Protein AF-A0A382YLY3-F1 (afdb_monomer_lite)

InterPro domains:
  IPR028974 TSP type-3 repeat [G3DSA:4.10.1080.10] (1-83)
  IPR028974 TSP type-3 repeat [SSF103647] (7-50)

Sequence (84 aa):
PLDASEWADSDGDGVGDNRDVFPGDADETLDTDGDGIGDNGDAYPFDATKWEEEADIVLFVLTAVVVVMLGLLVYTGRKNDSDS

Structure (mmCIF, N/CA/C/O backbone):
data_AF-A0A382YLY3-F1
#
_entry.id   AF-A0A382YLY3-F1
#
loop_
_atom_site.group_PDB
_atom_site.id
_atom_site.type_symbol
_atom_site.label_atom_id
_atom_site.label_alt_id
_atom_site.label_comp_id
_atom_site.label_asym_id
_atom_site.label_entity_id
_atom_site.label_seq_id
_atom_site.pdbx_PDB_ins_code
_atom_site.Cartn_x
_atom_site.Cartn_y
_atom_site.Cartn_z
_atom_site.occupancy
_atom_site.B_iso_or_equiv
_atom_site.auth_seq_id
_atom_site.auth_comp_id
_atom_site.auth_asym_id
_atom_site.auth_atom_id
_atom_site.pdbx_PDB_model_num
ATOM 1 N N . PRO A 1 1 ? 6.764 -6.586 -21.838 1.00 62.91 1 PRO A N 1
ATOM 2 C CA . PRO A 1 1 ? 7.161 -5.167 -21.930 1.00 62.91 1 PRO A CA 1
ATOM 3 C C . PRO A 1 1 ? 6.900 -4.563 -23.323 1.00 62.91 1 PRO A C 1
ATOM 5 O O . PRO A 1 1 ? 7.251 -5.151 -24.354 1.00 62.91 1 PRO A O 1
ATOM 8 N N . LEU A 1 2 ? 6.242 -3.402 -23.358 1.00 69.31 2 LEU A N 1
ATOM 9 C CA . LEU A 1 2 ? 5.850 -2.709 -24.596 1.00 69.31 2 LEU A CA 1
ATOM 10 C C . LEU A 1 2 ? 6.810 -1.568 -24.989 1.00 69.31 2 LEU A C 1
ATOM 12 O O . LEU A 1 2 ? 6.678 -1.025 -26.090 1.00 69.31 2 LEU A O 1
ATOM 16 N N . ASP A 1 3 ? 7.783 -1.227 -24.139 1.00 77.00 3 ASP A N 1
ATOM 17 C CA . ASP A 1 3 ? 8.832 -0.237 -24.412 1.00 77.00 3 ASP A CA 1
ATOM 18 C C . ASP A 1 3 ? 10.166 -0.915 -24.798 1.00 77.00 3 ASP A C 1
ATOM 20 O O . ASP A 1 3 ? 10.547 -1.954 -24.267 1.00 77.00 3 ASP A O 1
ATOM 24 N N . ALA A 1 4 ? 10.917 -0.318 -25.728 1.00 80.44 4 ALA A N 1
ATOM 25 C CA . ALA A 1 4 ? 12.224 -0.828 -26.157 1.00 80.44 4 ALA A CA 1
ATOM 26 C C . ALA A 1 4 ? 13.342 -0.650 -25.107 1.00 80.44 4 ALA A C 1
ATOM 28 O O . ALA A 1 4 ? 14.422 -1.224 -25.261 1.00 80.44 4 ALA A O 1
ATOM 29 N N . SER A 1 5 ? 13.117 0.180 -24.086 1.00 84.88 5 SER A N 1
ATOM 30 C CA . SER A 1 5 ? 14.022 0.403 -22.953 1.00 84.88 5 SER A CA 1
ATOM 31 C C . SER A 1 5 ? 13.770 -0.539 -21.772 1.00 84.88 5 SER A C 1
ATOM 33 O O . SER A 1 5 ? 14.585 -0.585 -20.849 1.00 84.88 5 SER A O 1
ATOM 35 N N . GLU A 1 6 ? 12.674 -1.293 -21.805 1.00 87.56 6 GLU A N 1
ATOM 36 C CA . GLU A 1 6 ? 12.319 -2.284 -20.796 1.00 87.56 6 GLU A CA 1
ATOM 37 C C . GLU A 1 6 ? 13.036 -3.613 -21.061 1.00 87.56 6 GLU A C 1
ATOM 39 O O . GLU A 1 6 ? 13.230 -4.023 -22.210 1.00 87.56 6 GLU A O 1
ATOM 44 N N . TRP A 1 7 ? 13.464 -4.288 -19.993 1.00 87.38 7 TRP A N 1
ATOM 45 C CA . TRP A 1 7 ? 14.049 -5.625 -20.086 1.00 87.38 7 TRP A CA 1
ATOM 46 C C . TRP A 1 7 ? 13.240 -6.598 -19.247 1.00 87.38 7 TRP A C 1
ATOM 48 O O . TRP A 1 7 ? 12.902 -6.272 -18.119 1.00 87.38 7 TRP A O 1
ATOM 58 N N 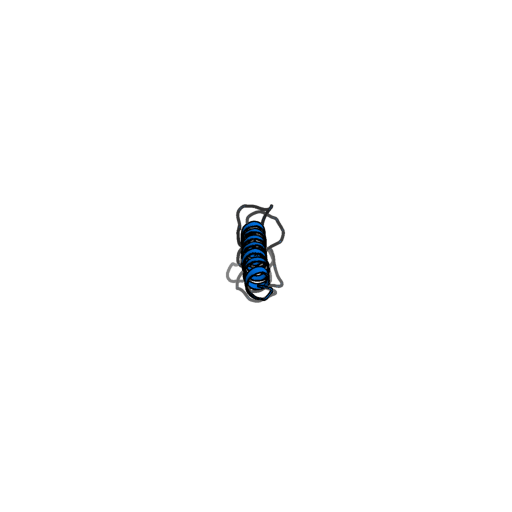. ALA A 1 8 ? 12.983 -7.780 -19.821 1.00 89.38 8 ALA A N 1
ATOM 59 C CA . ALA A 1 8 ? 12.108 -8.808 -19.254 1.00 89.38 8 ALA A CA 1
ATOM 60 C C . ALA A 1 8 ? 10.723 -8.271 -18.830 1.00 89.38 8 ALA A C 1
ATOM 62 O O . ALA A 1 8 ? 10.421 -7.097 -18.998 1.00 89.38 8 ALA A O 1
ATOM 63 N N . ASP A 1 9 ? 9.837 -9.188 -18.485 1.00 92.75 9 ASP A N 1
ATOM 64 C CA . ASP A 1 9 ? 8.460 -8.953 -18.038 1.00 92.75 9 ASP A CA 1
ATOM 65 C C . ASP A 1 9 ? 8.059 -10.286 -17.413 1.00 92.75 9 ASP A C 1
ATOM 67 O O . ASP A 1 9 ? 7.623 -11.221 -18.100 1.00 92.75 9 ASP A O 1
ATOM 71 N N . SER A 1 10 ? 8.523 -10.458 -16.182 1.00 94.25 10 SER A N 1
ATOM 72 C CA . SER A 1 10 ? 8.629 -11.749 -15.512 1.00 94.25 10 SER A CA 1
ATOM 73 C C . SER A 1 10 ? 7.269 -12.298 -15.083 1.00 94.25 10 SER A C 1
ATOM 75 O O . SER A 1 10 ? 7.096 -13.522 -15.055 1.00 94.25 10 SER A O 1
ATOM 77 N N . ASP A 1 11 ? 6.300 -11.428 -14.829 1.00 94.81 11 ASP A N 1
ATOM 78 C CA . ASP A 1 11 ? 4.933 -11.765 -14.434 1.00 94.81 11 ASP A CA 1
ATOM 79 C C . ASP A 1 11 ? 3.886 -11.481 -15.527 1.00 94.81 11 ASP A C 1
ATOM 81 O O . ASP A 1 11 ? 2.803 -12.074 -15.501 1.00 94.81 11 ASP A O 1
ATOM 85 N N . GLY A 1 12 ? 4.243 -10.743 -16.580 1.00 93.69 12 GLY A N 1
ATOM 86 C CA . GLY A 1 12 ? 3.444 -10.618 -17.796 1.00 93.69 12 GLY A CA 1
ATOM 87 C C . GLY A 1 12 ? 2.384 -9.523 -17.736 1.00 93.69 12 GLY A C 1
ATOM 88 O O . GLY A 1 12 ? 1.407 -9.606 -18.494 1.00 93.69 12 GLY A O 1
ATOM 89 N N . ASP A 1 13 ? 2.537 -8.531 -16.864 1.00 91.19 13 ASP A N 1
ATOM 90 C CA . ASP A 1 13 ? 1.587 -7.427 -16.699 1.00 91.19 13 ASP A CA 1
ATOM 91 C C . ASP A 1 13 ? 1.766 -6.289 -17.723 1.00 91.19 13 ASP A C 1
ATOM 93 O O . ASP A 1 13 ? 0.886 -5.441 -17.915 1.00 91.19 13 ASP A O 1
ATOM 97 N N . GLY A 1 14 ? 2.873 -6.329 -18.472 1.00 90.94 14 GLY A N 1
ATOM 98 C CA . GLY A 1 14 ? 3.206 -5.383 -19.528 1.00 90.94 14 GLY A CA 1
ATOM 99 C C . GLY A 1 14 ? 4.170 -4.269 -19.122 1.00 90.94 14 GLY A C 1
ATOM 100 O O . GLY A 1 14 ? 4.589 -3.520 -20.017 1.00 90.94 14 GLY A O 1
ATOM 101 N N . VAL A 1 15 ? 4.558 -4.178 -17.851 1.00 91.50 15 VAL A N 1
ATOM 102 C CA . VAL A 1 15 ? 5.669 -3.365 -17.348 1.00 91.50 15 VAL A CA 1
ATOM 103 C C . VAL A 1 15 ? 6.941 -4.218 -17.360 1.00 91.50 15 VAL A C 1
ATOM 105 O O . VAL A 1 15 ? 6.923 -5.427 -17.183 1.00 91.50 15 VAL A O 1
ATOM 108 N N . GLY A 1 16 ? 8.079 -3.617 -17.706 1.00 94.75 16 GLY A N 1
ATOM 109 C CA . GLY A 1 16 ? 9.344 -4.351 -17.660 1.00 94.75 16 GLY A CA 1
ATOM 110 C C . GLY A 1 16 ? 9.909 -4.451 -16.248 1.00 94.75 16 GLY A C 1
ATOM 111 O O . GLY A 1 16 ? 9.860 -3.460 -15.518 1.00 94.75 16 GLY A O 1
ATOM 112 N N . ASP A 1 17 ? 10.590 -5.558 -15.931 1.00 93.81 17 ASP A N 1
ATOM 113 C CA . ASP A 1 17 ? 11.254 -5.826 -14.634 1.00 93.81 17 ASP A CA 1
ATOM 114 C C . ASP A 1 17 ? 12.190 -4.692 -14.159 1.00 93.81 17 ASP A C 1
ATOM 116 O O . ASP A 1 17 ? 12.595 -4.620 -13.002 1.00 93.81 17 ASP A O 1
ATOM 120 N N . ASN A 1 18 ? 12.623 -3.813 -15.065 1.00 92.50 18 ASN A N 1
ATOM 121 C CA . ASN A 1 18 ? 13.495 -2.677 -14.769 1.00 92.50 18 ASN A CA 1
ATOM 122 C C . ASN A 1 18 ? 12.781 -1.447 -14.208 1.00 92.50 18 ASN A C 1
ATOM 124 O O . ASN A 1 18 ? 13.448 -0.519 -13.741 1.00 92.50 18 ASN A O 1
ATOM 128 N N . ARG A 1 19 ? 11.462 -1.395 -14.357 1.00 91.44 19 ARG A N 1
ATOM 129 C CA . ARG A 1 19 ? 10.588 -0.309 -13.911 1.00 91.44 19 ARG A CA 1
ATOM 130 C C . ARG A 1 19 ? 9.523 -0.792 -12.943 1.00 91.44 19 ARG A C 1
ATOM 132 O O . ARG A 1 19 ? 8.977 0.041 -12.231 1.00 91.44 19 ARG A O 1
ATOM 139 N N . ASP A 1 20 ? 9.258 -2.084 -12.956 1.00 94.81 20 ASP A N 1
ATOM 140 C CA . ASP A 1 20 ? 8.378 -2.757 -12.033 1.00 94.81 20 ASP A CA 1
ATOM 141 C C . ASP A 1 20 ? 9.051 -2.929 -10.661 1.00 94.81 20 ASP A C 1
ATOM 143 O O . ASP A 1 20 ? 10.170 -3.445 -10.548 1.00 94.81 20 ASP A O 1
ATOM 147 N N . VAL A 1 21 ? 8.388 -2.433 -9.616 1.00 95.81 21 VAL A N 1
ATOM 148 C CA . VAL A 1 21 ? 8.831 -2.591 -8.224 1.00 95.81 21 VAL A CA 1
ATOM 149 C C . VAL A 1 21 ? 8.572 -4.014 -7.716 1.00 95.81 21 VAL A C 1
ATOM 151 O O . VAL A 1 21 ? 9.324 -4.499 -6.861 1.00 95.81 21 VAL A O 1
ATOM 154 N N . PHE A 1 22 ? 7.599 -4.718 -8.298 1.00 95.75 22 PHE A N 1
ATOM 155 C CA . PHE A 1 22 ? 7.203 -6.080 -7.959 1.00 95.75 22 PHE A CA 1
ATOM 156 C C . PHE A 1 22 ? 7.259 -7.039 -9.172 1.00 95.75 22 PHE A C 1
ATOM 158 O O . PHE A 1 22 ? 6.240 -7.635 -9.484 1.00 95.75 22 PHE A O 1
ATOM 165 N N . PRO A 1 23 ? 8.451 -7.361 -9.743 1.00 94.62 23 PRO A N 1
ATOM 166 C CA 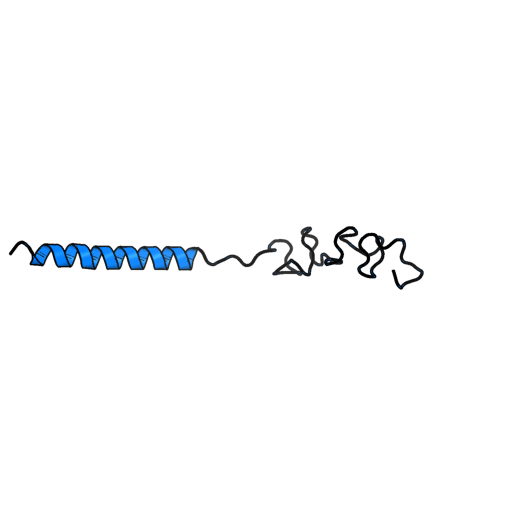. PRO A 1 23 ? 8.617 -8.186 -10.965 1.00 94.62 23 PRO A CA 1
ATOM 167 C C . PRO A 1 23 ? 8.136 -9.650 -10.921 1.00 94.62 23 PRO A C 1
ATOM 169 O O . PRO A 1 23 ? 8.570 -10.485 -11.719 1.00 94.62 23 PRO A O 1
ATOM 172 N N . GLY A 1 24 ? 7.393 -10.045 -9.897 1.00 95.38 24 GLY A N 1
ATOM 173 C CA . GLY A 1 24 ? 6.806 -11.373 -9.771 1.00 95.38 24 GLY A CA 1
ATOM 174 C C . GLY A 1 24 ? 5.325 -11.334 -9.414 1.00 95.38 24 GLY A C 1
ATOM 175 O O . GLY A 1 24 ? 4.782 -12.395 -9.089 1.00 95.38 24 GLY A O 1
ATOM 176 N N . ASP 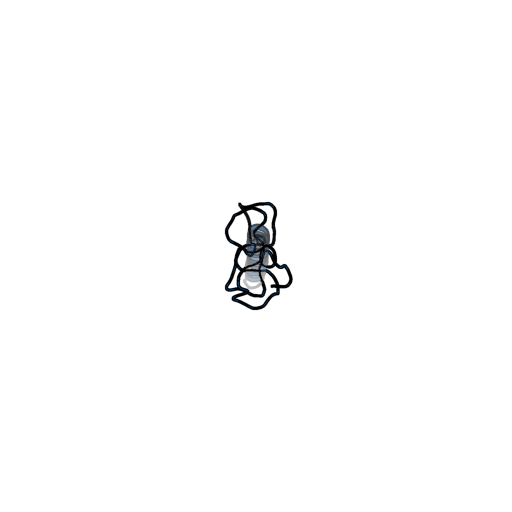A 1 25 ? 4.708 -10.156 -9.426 1.00 95.75 25 ASP A N 1
ATOM 177 C CA . ASP A 1 25 ? 3.312 -9.935 -9.088 1.00 95.75 25 ASP A CA 1
ATOM 178 C C . ASP A 1 25 ? 2.641 -9.113 -10.188 1.00 95.75 25 ASP A C 1
ATOM 180 O O . ASP A 1 25 ? 2.648 -7.893 -10.171 1.00 95.75 25 ASP A O 1
ATOM 184 N N . ALA A 1 26 ? 1.985 -9.810 -11.118 1.00 95.81 26 ALA A N 1
ATOM 185 C CA . ALA A 1 26 ? 1.351 -9.176 -12.271 1.00 95.81 26 ALA A CA 1
ATOM 186 C C . ALA A 1 26 ? 0.218 -8.192 -11.915 1.00 95.81 26 ALA A C 1
ATOM 188 O O . ALA A 1 26 ? -0.328 -7.526 -12.800 1.00 95.81 26 ALA A O 1
ATOM 189 N N . ASP A 1 27 ? -0.218 -8.178 -10.654 1.00 96.31 27 ASP A N 1
ATOM 190 C CA . ASP A 1 27 ? -1.236 -7.264 -10.161 1.00 96.31 27 ASP A CA 1
ATOM 191 C C . ASP A 1 27 ? -0.621 -6.019 -9.487 1.00 96.31 27 ASP A C 1
ATOM 193 O O . ASP A 1 27 ? -1.383 -5.142 -9.089 1.00 96.31 27 ASP A O 1
ATOM 197 N N . GLU A 1 28 ? 0.708 -5.877 -9.383 1.00 96.38 28 GLU A N 1
ATOM 198 C CA . GLU A 1 28 ? 1.385 -4.754 -8.717 1.00 96.38 28 GLU A CA 1
ATOM 199 C C . GLU A 1 28 ? 2.611 -4.264 -9.487 1.00 96.38 28 GLU A C 1
ATOM 201 O O . G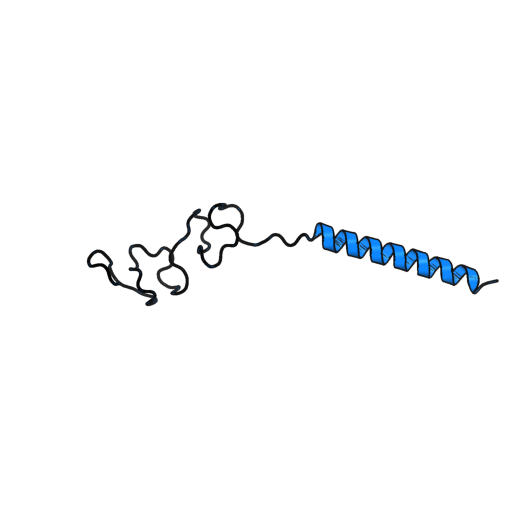LU A 1 28 ? 3.474 -5.039 -9.851 1.00 96.38 28 GLU A O 1
ATOM 206 N N . THR A 1 29 ? 2.743 -2.945 -9.667 1.00 95.56 29 THR A N 1
ATOM 207 C CA . THR A 1 29 ? 3.878 -2.362 -10.427 1.00 95.56 29 THR A CA 1
ATOM 208 C C . THR A 1 29 ? 4.601 -1.231 -9.715 1.00 95.56 29 THR A C 1
ATOM 210 O O . THR A 1 29 ? 5.707 -0.835 -10.099 1.00 95.56 29 THR A O 1
ATOM 213 N N . LEU A 1 30 ? 3.956 -0.650 -8.707 1.00 96.19 30 LEU A N 1
ATOM 214 C CA . LEU A 1 30 ? 4.330 0.611 -8.087 1.00 96.19 30 LEU A CA 1
ATOM 215 C C . LEU A 1 30 ? 4.183 0.497 -6.572 1.00 96.19 30 LEU A C 1
ATOM 217 O O . LEU A 1 30 ? 3.281 -0.173 -6.089 1.00 96.19 30 LEU A O 1
ATOM 221 N N . ASP A 1 31 ? 5.075 1.182 -5.867 1.00 96.62 31 ASP A N 1
ATOM 222 C CA . ASP A 1 31 ? 5.037 1.440 -4.426 1.00 96.62 31 ASP A CA 1
ATOM 223 C C . ASP A 1 31 ? 5.396 2.922 -4.277 1.00 96.62 31 ASP A C 1
ATOM 225 O O . ASP A 1 31 ? 6.562 3.328 -4.404 1.00 96.62 31 ASP A O 1
ATOM 229 N N . THR A 1 32 ? 4.370 3.762 -4.205 1.00 97.25 32 THR A N 1
ATOM 230 C CA . THR A 1 32 ? 4.521 5.210 -4.342 1.00 97.25 32 THR A CA 1
ATOM 231 C C . THR A 1 32 ? 5.167 5.846 -3.111 1.00 97.25 32 THR A C 1
ATOM 233 O O . THR A 1 32 ? 5.869 6.861 -3.248 1.00 97.25 32 THR A O 1
ATOM 236 N N . ASP A 1 33 ? 4.980 5.278 -1.923 1.00 97.06 33 ASP A N 1
ATOM 237 C CA . ASP A 1 33 ? 5.510 5.823 -0.674 1.00 97.06 33 ASP A CA 1
ATOM 238 C C . ASP A 1 33 ? 6.687 5.030 -0.078 1.00 97.06 33 ASP A C 1
ATOM 240 O O . ASP A 1 33 ? 7.425 5.570 0.760 1.00 97.06 33 ASP A O 1
ATOM 244 N N . GLY A 1 34 ? 6.977 3.851 -0.623 1.00 96.12 34 GLY A N 1
ATOM 245 C CA . GLY A 1 34 ? 8.173 3.068 -0.349 1.00 96.12 34 GLY A CA 1
ATOM 246 C C . GLY A 1 34 ? 8.069 2.207 0.905 1.00 96.12 34 GLY A C 1
ATOM 247 O O . GLY A 1 34 ? 9.102 1.981 1.554 1.00 96.12 34 GLY A O 1
ATOM 248 N N . ASP A 1 35 ? 6.868 1.789 1.297 1.00 95.69 35 ASP A N 1
ATOM 249 C CA . ASP A 1 35 ? 6.645 0.949 2.477 1.00 95.69 35 ASP A CA 1
ATOM 250 C C . ASP A 1 35 ? 6.765 -0.563 2.198 1.00 95.69 35 ASP A C 1
ATOM 252 O O . ASP A 1 35 ? 6.899 -1.365 3.134 1.00 95.69 35 ASP A O 1
ATOM 256 N N . GLY A 1 36 ? 6.847 -0.943 0.919 1.00 94.38 36 GLY A N 1
ATOM 257 C CA . GLY A 1 36 ? 6.960 -2.317 0.442 1.00 94.38 36 GLY A CA 1
ATOM 258 C C . GLY A 1 36 ? 5.626 -3.009 0.154 1.00 94.38 36 GLY A C 1
ATOM 259 O O . GLY A 1 36 ? 5.642 -4.215 -0.120 1.00 94.38 36 GLY A O 1
ATOM 260 N N . ILE A 1 37 ? 4.504 -2.296 0.224 1.00 95.25 37 ILE A N 1
ATOM 261 C CA . ILE A 1 37 ? 3.175 -2.729 -0.210 1.00 95.25 37 ILE A CA 1
ATOM 262 C C . ILE A 1 37 ? 2.878 -2.073 -1.563 1.00 95.25 37 ILE A C 1
ATOM 264 O O . ILE A 1 37 ? 3.198 -0.914 -1.797 1.00 95.25 37 ILE A O 1
ATOM 268 N N . GLY A 1 38 ? 2.330 -2.844 -2.503 1.00 96.69 38 GLY A N 1
ATOM 269 C CA . GLY A 1 38 ? 2.002 -2.317 -3.825 1.00 96.69 38 GLY A CA 1
ATOM 270 C C . GLY A 1 38 ? 0.795 -1.379 -3.788 1.00 96.69 38 GLY A C 1
ATOM 271 O O . GLY A 1 38 ? -0.138 -1.590 -3.012 1.00 96.69 38 GLY A O 1
ATOM 272 N N . ASP A 1 39 ? 0.799 -0.362 -4.651 1.00 96.81 39 ASP A N 1
ATOM 273 C CA . ASP A 1 39 ? -0.239 0.671 -4.726 1.00 96.81 39 ASP A CA 1
ATOM 274 C C . ASP A 1 39 ? -1.660 0.098 -4.942 1.00 96.81 39 ASP A C 1
ATOM 276 O O . ASP A 1 39 ? -2.637 0.755 -4.569 1.00 96.81 39 ASP A O 1
ATOM 280 N N . ASN A 1 40 ? -1.824 -1.087 -5.556 1.00 95.31 40 ASN A N 1
ATOM 281 C CA . ASN A 1 40 ? -3.155 -1.690 -5.737 1.00 95.31 40 ASN A CA 1
ATOM 282 C C . ASN A 1 40 ? -3.666 -2.394 -4.464 1.00 95.31 40 ASN A C 1
ATOM 284 O O . ASN A 1 40 ? -4.884 -2.518 -4.281 1.00 95.31 40 ASN A O 1
ATOM 288 N N . GLY A 1 41 ? -2.761 -2.834 -3.590 1.00 93.25 41 GLY A N 1
ATOM 289 C CA . GLY A 1 41 ? -3.026 -3.450 -2.292 1.00 93.25 41 GLY A CA 1
ATOM 290 C C . GLY A 1 41 ? -2.995 -2.473 -1.116 1.00 93.25 41 GLY A C 1
ATOM 291 O O . GLY A 1 41 ? -3.509 -2.808 -0.047 1.00 93.25 41 GLY A O 1
ATOM 292 N N . ASP A 1 42 ? -2.436 -1.281 -1.309 1.00 95.38 42 ASP A N 1
ATOM 293 C CA . ASP A 1 42 ? -2.289 -0.261 -0.280 1.00 95.38 42 ASP A CA 1
ATOM 294 C C . ASP A 1 42 ? -3.526 0.660 -0.180 1.00 95.38 42 ASP A C 1
ATOM 296 O O . ASP A 1 42 ? -3.953 1.325 -1.129 1.00 95.38 42 ASP A O 1
ATOM 300 N N . ALA A 1 43 ? -4.120 0.727 1.016 1.00 95.12 43 ALA A N 1
ATOM 301 C CA . ALA A 1 43 ? -5.220 1.641 1.318 1.00 95.12 43 ALA A CA 1
ATOM 302 C C . ALA A 1 43 ? -4.796 3.126 1.380 1.00 95.12 43 ALA A C 1
ATOM 304 O O . ALA A 1 43 ? -5.649 4.013 1.222 1.00 95.12 43 ALA A O 1
ATOM 305 N N . TYR A 1 44 ? -3.512 3.412 1.608 1.00 95.81 44 TYR A N 1
ATOM 306 C CA . TYR A 1 44 ? -2.925 4.746 1.687 1.00 95.81 44 TYR A CA 1
ATOM 307 C C . TYR A 1 44 ? -1.614 4.880 0.876 1.00 95.81 44 TYR A C 1
ATOM 309 O O . TYR A 1 44 ? -0.610 5.235 1.479 1.00 95.81 44 TYR A O 1
ATOM 317 N N . PRO A 1 45 ? -1.652 4.846 -0.478 1.00 96.25 45 PRO A N 1
ATOM 318 C CA . PRO A 1 45 ? -0.462 4.844 -1.366 1.00 96.25 45 PRO A CA 1
ATOM 319 C C . PRO A 1 45 ? 0.498 6.049 -1.286 1.00 96.25 45 PRO A C 1
ATOM 321 O O . PRO A 1 45 ? 1.366 6.242 -2.132 1.00 96.25 45 PRO A O 1
ATOM 324 N N . PHE A 1 46 ? 0.269 6.982 -0.367 1.00 96.50 46 PHE A N 1
ATOM 325 C CA . PHE A 1 46 ? 1.085 8.181 -0.177 1.00 96.50 46 PHE A CA 1
ATOM 326 C C . PHE A 1 46 ? 1.495 8.377 1.295 1.00 96.50 46 PHE A C 1
ATOM 328 O O . PHE A 1 46 ? 1.997 9.452 1.648 1.00 96.50 46 PHE A O 1
ATOM 335 N N . ASP A 1 47 ? 1.223 7.409 2.168 1.00 96.12 47 ASP A N 1
ATOM 336 C CA . ASP A 1 47 ? 1.526 7.430 3.597 1.00 96.12 47 ASP A CA 1
ATOM 337 C C . ASP A 1 47 ? 2.176 6.105 4.008 1.00 96.12 47 ASP A C 1
ATOM 339 O O . ASP A 1 47 ? 1.519 5.243 4.582 1.00 96.12 47 ASP A O 1
ATOM 343 N N . ALA A 1 48 ? 3.505 6.041 3.865 1.00 96.38 48 ALA A N 1
ATOM 344 C CA . ALA A 1 48 ? 4.334 4.861 4.146 1.00 96.38 48 ALA A CA 1
ATOM 345 C C . ALA A 1 48 ? 4.264 4.319 5.590 1.00 96.38 48 ALA A C 1
ATOM 347 O O . ALA A 1 48 ? 5.033 3.446 6.001 1.00 96.38 48 ALA A O 1
ATOM 348 N N . THR A 1 49 ? 3.437 4.924 6.441 1.00 95.62 49 THR A N 1
ATOM 349 C CA . THR A 1 49 ? 3.175 4.465 7.803 1.00 95.62 49 THR A CA 1
ATOM 350 C C . THR A 1 49 ? 1.893 3.646 7.924 1.00 95.62 49 THR A C 1
ATOM 352 O O . THR A 1 49 ? 1.616 3.155 9.025 1.00 95.62 49 THR A O 1
ATOM 355 N N . LYS A 1 50 ? 1.106 3.512 6.849 1.00 93.56 50 LYS A N 1
ATOM 356 C CA . LYS A 1 50 ? -0.200 2.853 6.852 1.00 93.56 50 LYS A CA 1
ATOM 357 C C . LYS A 1 50 ? -0.469 2.157 5.527 1.00 93.56 50 LYS A C 1
ATOM 359 O O . LYS A 1 50 ? -0.444 2.800 4.502 1.00 93.56 50 LYS A O 1
ATOM 364 N N . TRP A 1 51 ? -0.906 0.907 5.615 1.00 91.38 51 TRP A N 1
ATOM 365 C CA . TRP A 1 51 ? -1.255 0.076 4.456 1.00 91.38 51 TRP A CA 1
ATOM 366 C C . TRP A 1 51 ? -2.635 -0.592 4.572 1.00 91.38 51 TRP A C 1
ATOM 368 O O . TRP A 1 51 ? -3.211 -1.063 3.596 1.00 91.38 51 TRP A O 1
ATOM 378 N N . GLU A 1 52 ? -3.214 -0.607 5.777 1.00 88.88 52 GLU A N 1
ATOM 379 C CA . GLU A 1 52 ? -4.546 -1.150 6.064 1.00 88.88 52 GLU A CA 1
ATOM 380 C C . GLU A 1 52 ? -5.436 -0.077 6.701 1.00 88.88 52 GLU A C 1
ATOM 382 O O . GLU A 1 52 ? -4.973 0.755 7.487 1.00 88.88 52 GLU A O 1
ATOM 387 N N . GLU A 1 53 ? -6.742 -0.113 6.412 1.00 83.31 53 GLU A N 1
ATOM 388 C CA . GLU A 1 53 ? -7.712 0.720 7.123 1.00 83.31 53 GLU A CA 1
ATOM 389 C C . GLU A 1 53 ? -7.781 0.247 8.581 1.00 83.31 53 GLU A C 1
ATOM 391 O O . GLU A 1 53 ? -8.214 -0.873 8.869 1.00 83.31 53 GLU A O 1
ATOM 396 N N . GLU A 1 54 ? -7.344 1.094 9.518 1.00 81.62 54 GLU A N 1
ATOM 397 C CA . GLU A 1 54 ? -7.509 0.806 10.938 1.00 81.62 54 GLU A CA 1
ATOM 398 C C . GLU A 1 54 ? -9.004 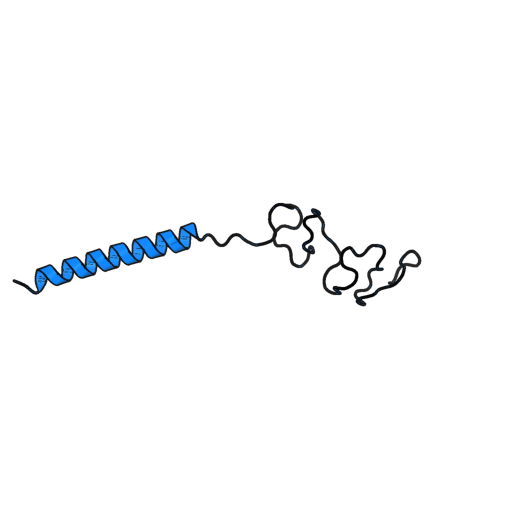0.666 11.236 1.00 81.62 54 GLU A C 1
ATOM 400 O O . GLU A 1 54 ? -9.744 1.649 11.342 1.00 81.62 54 GLU A O 1
ATOM 405 N N . ALA A 1 55 ? -9.467 -0.576 11.380 1.00 74.38 55 ALA A N 1
ATOM 406 C CA . ALA A 1 55 ? -10.799 -0.834 11.888 1.00 74.38 55 ALA A CA 1
ATOM 407 C C . ALA A 1 55 ? -10.901 -0.151 13.256 1.00 74.38 55 ALA A C 1
ATOM 409 O O . ALA A 1 55 ? -10.084 -0.412 14.141 1.00 74.38 55 ALA A O 1
ATOM 410 N N . ASP A 1 56 ? -11.893 0.724 13.435 1.00 80.75 56 ASP A N 1
ATOM 411 C CA . ASP A 1 56 ? -12.090 1.468 14.680 1.00 80.75 56 ASP A CA 1
ATOM 412 C C . ASP A 1 56 ? -12.548 0.514 15.804 1.00 80.75 56 ASP A C 1
ATOM 414 O O . ASP A 1 56 ? -13.725 0.397 16.165 1.00 80.75 56 ASP A O 1
ATOM 418 N N . ILE A 1 57 ? -11.588 -0.241 16.344 1.00 81.56 57 ILE A N 1
ATOM 419 C CA . ILE A 1 57 ? -11.766 -1.219 17.419 1.00 81.56 57 ILE A CA 1
ATOM 420 C C . ILE A 1 57 ? -12.296 -0.512 18.664 1.00 81.56 57 ILE A C 1
ATOM 422 O O . ILE A 1 57 ? -13.050 -1.109 19.432 1.00 81.56 57 ILE A O 1
ATOM 426 N N . VAL A 1 58 ? -11.959 0.767 18.857 1.00 83.12 58 VAL A N 1
ATOM 427 C CA . VAL A 1 58 ? -12.453 1.562 19.982 1.00 83.12 58 VAL A CA 1
ATOM 428 C C . VAL A 1 58 ? -13.972 1.674 19.903 1.00 83.12 58 VAL A C 1
ATOM 430 O O . VAL A 1 58 ? -14.646 1.417 20.901 1.00 83.12 58 VAL A O 1
ATOM 433 N N . LEU A 1 59 ? -14.537 1.948 18.727 1.00 83.50 59 LEU A N 1
ATOM 434 C CA . LEU A 1 59 ? -15.988 1.992 18.550 1.00 83.50 59 LEU A CA 1
ATOM 435 C C . LEU A 1 59 ? -16.651 0.622 18.784 1.00 83.50 59 LEU A C 1
ATOM 437 O O . LEU A 1 59 ? -17.667 0.540 19.484 1.00 83.50 59 LEU A O 1
ATOM 441 N N . PHE A 1 60 ? -16.071 -0.471 18.280 1.00 88.44 60 PHE A N 1
ATOM 442 C CA . PHE A 1 60 ? -16.597 -1.826 18.514 1.00 88.44 60 PHE A CA 1
ATOM 443 C C . PHE A 1 60 ? -16.524 -2.252 19.990 1.00 88.44 60 PHE A C 1
ATOM 445 O O . PHE A 1 60 ? -17.471 -2.833 20.522 1.00 88.44 60 PHE A O 1
ATOM 452 N N . VAL A 1 61 ? -15.438 -1.930 20.691 1.00 91.38 61 VAL A N 1
ATOM 453 C CA . VAL A 1 61 ? -15.275 -2.251 22.116 1.00 91.38 61 VAL A CA 1
ATOM 454 C C . VAL A 1 61 ? -16.192 -1.383 22.975 1.00 91.38 61 VAL A C 1
ATOM 456 O O . VAL A 1 61 ? -16.859 -1.906 23.868 1.00 91.38 61 VAL A O 1
ATOM 459 N N . LEU A 1 62 ? -16.291 -0.079 22.701 1.00 91.06 62 LEU A N 1
ATOM 460 C CA . LEU A 1 62 ? -17.190 0.817 23.433 1.00 91.06 62 LEU A CA 1
ATOM 461 C C . LEU A 1 62 ? -18.653 0.402 23.264 1.00 91.06 62 LEU A C 1
ATOM 463 O O . LEU A 1 62 ? -19.387 0.338 24.251 1.00 91.06 62 LEU A O 1
ATOM 467 N N . THR A 1 63 ? -19.075 0.063 22.045 1.00 91.44 63 THR A N 1
ATOM 468 C CA . THR A 1 63 ? -20.438 -0.431 21.798 1.00 91.44 63 THR A CA 1
ATOM 469 C C . THR A 1 63 ? -20.695 -1.759 22.510 1.00 91.44 63 THR A C 1
ATOM 471 O O . THR A 1 63 ? -21.717 -1.887 23.187 1.00 91.44 63 THR A O 1
ATOM 474 N N . ALA A 1 64 ? -19.760 -2.713 22.459 1.00 93.56 64 ALA A N 1
ATOM 475 C CA . ALA A 1 64 ? -19.875 -3.977 23.186 1.00 93.56 64 ALA A CA 1
ATOM 476 C C . ALA A 1 64 ? -19.984 -3.768 24.708 1.00 93.56 64 ALA A C 1
ATOM 478 O O . ALA A 1 64 ? -20.857 -4.355 25.350 1.00 93.56 64 ALA A O 1
ATOM 479 N N . VAL A 1 65 ? -19.163 -2.887 25.289 1.00 95.12 65 VAL A N 1
ATOM 480 C CA . VAL A 1 65 ? -19.213 -2.551 26.722 1.00 95.12 65 VAL A CA 1
ATOM 481 C C . VAL A 1 65 ? -20.554 -1.919 27.093 1.00 95.12 65 VAL A C 1
ATOM 483 O O . VAL A 1 65 ? -21.164 -2.327 28.081 1.00 95.12 65 VAL A O 1
ATOM 486 N N . VAL A 1 66 ? -21.055 -0.967 26.300 1.00 95.69 66 VAL A N 1
ATOM 487 C CA . VAL A 1 66 ? -22.364 -0.336 26.539 1.00 95.69 66 VAL A CA 1
ATOM 488 C C . VAL A 1 66 ? -23.488 -1.372 26.489 1.00 95.69 66 VAL A C 1
ATOM 490 O O . VAL A 1 66 ? -24.331 -1.395 27.386 1.00 95.69 66 VAL A O 1
ATOM 493 N N . VAL A 1 67 ? -23.488 -2.271 25.502 1.00 95.88 67 VAL A N 1
ATOM 494 C CA . VAL A 1 67 ? -24.498 -3.336 25.378 1.00 95.88 67 VAL A CA 1
ATOM 495 C C . VAL A 1 67 ? -24.454 -4.289 26.572 1.00 95.88 67 VAL A C 1
ATOM 497 O O . VAL A 1 67 ? -25.504 -4.617 27.126 1.00 95.88 67 VAL A O 1
ATOM 500 N N . VAL A 1 68 ? -23.263 -4.695 27.019 1.00 96.00 68 VAL A N 1
ATOM 501 C CA . VAL A 1 68 ? -23.104 -5.549 28.207 1.00 96.00 68 VAL A CA 1
ATOM 502 C C . VAL A 1 68 ? -23.603 -4.835 29.461 1.00 96.00 68 VAL A C 1
ATOM 504 O O . VAL A 1 68 ? -24.347 -5.428 30.240 1.00 96.00 68 VAL A O 1
ATOM 507 N N . MET A 1 69 ? -23.264 -3.559 29.645 1.00 94.56 69 MET A N 1
ATOM 508 C CA . MET A 1 69 ? -23.712 -2.770 30.797 1.00 94.56 69 MET A CA 1
ATOM 509 C C . MET A 1 69 ? -25.234 -2.600 30.819 1.00 94.56 69 MET A C 1
ATOM 511 O O . MET A 1 69 ? -25.858 -2.790 31.863 1.00 94.56 69 MET A O 1
ATOM 515 N N . LEU A 1 70 ? -25.850 -2.313 29.669 1.00 95.12 70 LEU A N 1
ATOM 516 C CA . LEU A 1 70 ? -27.307 -2.257 29.536 1.00 95.12 70 LEU A CA 1
ATOM 517 C C . LEU A 1 70 ? -27.946 -3.626 29.804 1.00 95.12 70 LEU A C 1
ATOM 519 O O . LEU A 1 70 ? -28.943 -3.710 30.520 1.00 95.12 70 LEU A O 1
ATOM 523 N N . GLY A 1 71 ? -27.351 -4.706 29.295 1.00 94.69 71 GLY A N 1
ATOM 524 C CA . GLY A 1 71 ? -27.793 -6.074 29.559 1.00 94.69 71 GLY A CA 1
ATOM 525 C C . GLY A 1 71 ? -27.741 -6.436 31.045 1.00 94.69 71 GLY A C 1
ATOM 526 O O . GLY A 1 71 ? -28.704 -6.990 31.574 1.00 94.69 71 GLY A O 1
ATOM 527 N N . LEU A 1 72 ? -26.664 -6.069 31.746 1.00 94.06 72 LEU A N 1
ATOM 528 C CA . LEU A 1 72 ? -26.516 -6.270 33.191 1.00 94.06 72 LEU A CA 1
ATOM 529 C C . LEU A 1 72 ? -27.515 -5.431 33.996 1.00 94.06 72 LEU A C 1
ATOM 531 O O . LEU A 1 72 ? -28.087 -5.930 34.968 1.00 94.06 72 LEU A O 1
ATOM 535 N N . LEU A 1 73 ? -27.776 -4.188 33.586 1.00 91.69 73 LEU A N 1
ATOM 536 C CA . LEU A 1 73 ? -28.785 -3.332 34.213 1.00 91.69 73 LEU A CA 1
ATOM 537 C C . LEU A 1 73 ? -30.184 -3.957 34.100 1.00 91.69 73 LEU A C 1
ATOM 539 O O . LEU A 1 73 ? -30.908 -4.053 35.088 1.00 91.69 73 LEU A O 1
ATOM 543 N N . VAL A 1 74 ? -30.543 -4.449 32.912 1.00 92.00 74 VAL A N 1
ATOM 544 C CA . VAL A 1 74 ? -31.817 -5.147 32.686 1.00 92.00 74 VAL A CA 1
ATOM 545 C C . VAL A 1 74 ? -31.878 -6.457 33.478 1.00 92.00 74 VAL A C 1
ATOM 547 O O . VAL A 1 74 ? -32.902 -6.759 34.090 1.00 92.00 74 VAL A O 1
ATOM 550 N N . TYR A 1 75 ? -30.793 -7.233 33.502 1.00 90.56 75 TYR A N 1
ATOM 551 C CA . TYR A 1 75 ? -30.724 -8.503 34.228 1.00 90.56 75 TYR A CA 1
ATOM 552 C C . TYR A 1 75 ? -30.894 -8.319 35.742 1.00 90.56 75 TYR A C 1
ATOM 554 O O . TYR A 1 75 ? -31.667 -9.040 36.374 1.00 90.56 75 TYR A O 1
ATOM 562 N N . THR A 1 76 ? -30.209 -7.331 36.320 1.00 89.38 76 THR A N 1
ATOM 563 C CA . THR A 1 76 ? -30.306 -7.021 37.754 1.00 89.38 76 THR A CA 1
ATOM 564 C C . THR A 1 76 ? -31.655 -6.403 38.121 1.00 89.38 76 THR A C 1
ATOM 566 O O . THR A 1 76 ? -32.218 -6.776 39.147 1.00 89.38 76 THR A O 1
ATOM 569 N N . GLY A 1 77 ? -32.228 -5.556 37.259 1.00 83.06 77 GLY A N 1
ATOM 570 C CA . GLY A 1 77 ? -33.577 -5.014 37.442 1.00 83.06 77 GLY A CA 1
ATOM 571 C C . GLY A 1 77 ? -34.659 -6.097 37.475 1.00 83.06 77 GLY A C 1
ATOM 572 O O . GLY A 1 77 ? -35.495 -6.097 38.370 1.00 83.06 77 GLY A O 1
ATOM 573 N N . ARG A 1 78 ? -34.601 -7.083 36.569 1.00 76.62 78 ARG A N 1
ATOM 574 C CA . ARG A 1 78 ? -35.592 -8.177 36.518 1.00 76.62 78 ARG A CA 1
ATOM 575 C C . ARG A 1 78 ? -35.542 -9.118 37.718 1.00 76.62 78 ARG A C 1
ATOM 577 O O . ARG A 1 78 ? -36.563 -9.708 38.050 1.00 76.62 78 ARG A O 1
ATOM 584 N N . LYS A 1 79 ? -34.373 -9.297 38.339 1.00 72.06 79 LYS A N 1
ATOM 585 C CA . LYS A 1 79 ? -34.231 -10.187 39.498 1.00 72.06 79 LYS A CA 1
ATOM 586 C C . LYS A 1 79 ? -34.893 -9.614 40.756 1.00 72.06 79 LYS A C 1
ATOM 588 O O . LYS A 1 79 ? -35.422 -10.383 41.552 1.00 72.06 79 LYS A O 1
ATOM 593 N N . ASN A 1 80 ? -34.918 -8.290 40.907 1.00 70.25 80 ASN A N 1
ATOM 594 C CA . ASN A 1 80 ? -35.553 -7.644 42.057 1.00 70.25 80 ASN A CA 1
ATOM 595 C C . ASN A 1 80 ? -37.083 -7.802 42.078 1.00 70.25 80 ASN A C 1
ATOM 597 O O . ASN A 1 80 ? -37.661 -7.825 43.160 1.00 70.25 80 ASN A O 1
ATOM 601 N N . ASP A 1 81 ? -37.727 -7.957 40.917 1.00 66.56 81 ASP A N 1
ATOM 602 C CA . ASP A 1 81 ? -39.188 -8.104 40.827 1.00 66.56 81 ASP A CA 1
ATOM 603 C C . ASP A 1 81 ? -39.670 -9.540 41.105 1.00 66.56 81 ASP A C 1
ATOM 605 O O . ASP A 1 81 ? -40.842 -9.752 41.403 1.00 66.56 81 ASP A O 1
ATOM 609 N N . SER A 1 82 ? -38.789 -10.542 40.999 1.00 63.09 82 SER A N 1
ATOM 610 C CA . SER A 1 82 ? -39.146 -11.958 41.185 1.00 63.09 82 SER A CA 1
ATOM 611 C C . SER A 1 82 ? -39.100 -12.457 42.634 1.00 63.09 82 SER A C 1
ATOM 613 O O . SER A 1 82 ? -39.598 -13.549 42.895 1.00 63.09 82 SER A O 1
ATOM 615 N N . ASP A 1 83 ? -38.527 -11.680 43.558 1.00 61.62 83 ASP A N 1
ATOM 616 C CA . ASP A 1 83 ? -38.356 -12.059 44.972 1.00 61.62 83 ASP A CA 1
ATOM 617 C C . ASP A 1 83 ? -39.343 -11.338 45.930 1.00 61.62 83 ASP A C 1
ATOM 619 O O . ASP A 1 83 ? -39.182 -11.436 47.148 1.00 61.62 83 ASP A O 1
ATOM 623 N N . SER A 1 84 ? -40.355 -10.620 45.411 1.00 57.44 84 SER A N 1
ATOM 624 C CA . SER A 1 84 ? -41.398 -9.927 46.208 1.00 57.44 84 SER A CA 1
ATOM 625 C C . SER A 1 84 ? -42.750 -10.637 46.194 1.00 57.44 84 SER A C 1
ATOM 627 O O . SER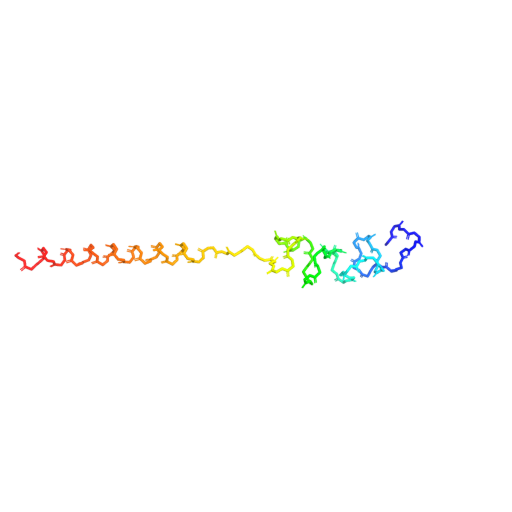 A 1 84 ? -43.209 -11.014 45.093 1.00 57.44 84 SER A O 1
#

Radius of gyration: 26.34 Å; chains: 1; bounding box: 55×20×72 Å

Secondary structure (DSSP, 8-state):
--STT----SS-SSS-TTT-S-TT-TT----SSSSSS-TTT-S-TT-TT-SS----HHHHHHHHHHHHHHHHHHHHHHHHHS--

Organism: NCBI:txid408172

Foldseek 3Di:
DPDPPADPQQCPLPGHPVQAPCSNDSQARDQQCPLSDGPVQAPCSNDSVGRDDPDPVVVVVVVVVVVVVVVVVVVVVVVVVVPD

pLDDT: mean 89.38, std 9.46, range [57.44, 97.25]